Protein AF-A0A1V5Z417-F1 (afdb_monomer_lite)

Structure (mmCIF, N/CA/C/O backbone):
data_AF-A0A1V5Z417-F1
#
_entry.id   AF-A0A1V5Z417-F1
#
loop_
_atom_site.group_PDB
_atom_site.id
_atom_site.type_symbol
_atom_site.label_atom_id
_atom_site.label_alt_id
_atom_site.label_comp_id
_atom_site.label_asym_id
_atom_site.label_entity_id
_atom_site.label_seq_id
_atom_site.pdbx_PDB_ins_code
_atom_site.Cartn_x
_atom_site.Cartn_y
_atom_site.Cartn_z
_atom_site.occupancy
_atom_site.B_iso_or_equiv
_atom_site.auth_seq_id
_atom_site.auth_comp_id
_atom_site.auth_asym_id
_atom_site.auth_atom_id
_atom_site.pdbx_PDB_model_num
ATOM 1 N N . MET A 1 1 ? 5.701 29.519 20.147 1.00 44.75 1 MET A N 1
ATOM 2 C CA . MET A 1 1 ? 4.587 28.803 19.483 1.00 44.75 1 MET A CA 1
ATOM 3 C C . MET A 1 1 ? 4.536 27.394 20.056 1.00 44.75 1 MET A C 1
ATOM 5 O O . MET A 1 1 ? 5.600 26.814 20.221 1.00 44.75 1 MET A O 1
ATOM 9 N N . LYS A 1 2 ? 3.365 26.868 20.447 1.00 46.12 2 LYS A N 1
ATOM 10 C CA . LYS A 1 2 ? 3.259 25.461 20.879 1.00 46.12 2 LYS A CA 1
ATOM 11 C C . LYS A 1 2 ? 3.471 24.581 19.650 1.00 46.12 2 LYS A C 1
ATOM 13 O O . LYS A 1 2 ? 2.804 24.823 18.647 1.00 46.12 2 LYS A O 1
ATOM 18 N N . ASN A 1 3 ? 4.370 23.599 19.731 1.00 53.75 3 ASN A N 1
ATOM 19 C CA . ASN A 1 3 ? 4.447 22.560 18.709 1.00 53.75 3 ASN A CA 1
ATOM 20 C C . ASN A 1 3 ? 3.051 21.934 18.574 1.00 53.75 3 ASN A C 1
ATOM 22 O O . ASN A 1 3 ? 2.491 21.524 19.600 1.00 53.75 3 ASN A O 1
ATOM 26 N N . PRO A 1 4 ? 2.455 21.907 17.368 1.00 58.62 4 PRO A N 1
ATOM 27 C CA . PRO A 1 4 ? 1.268 21.101 17.147 1.00 58.62 4 PRO A CA 1
ATOM 28 C C . PRO A 1 4 ? 1.691 19.669 17.479 1.00 58.62 4 PRO A C 1
ATOM 30 O O . PRO A 1 4 ? 2.683 19.181 16.947 1.00 58.62 4 PRO A O 1
ATOM 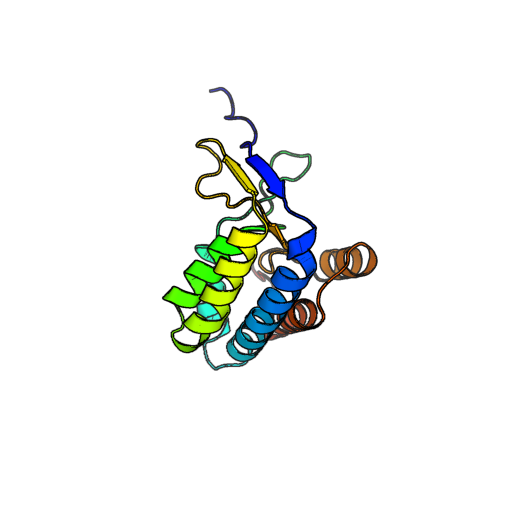33 N N . GLY A 1 5 ? 1.056 19.056 18.477 1.00 66.38 5 GLY A N 1
ATOM 34 C CA . GLY A 1 5 ? 1.419 17.707 18.914 1.00 66.38 5 GLY A CA 1
ATOM 35 C C . GLY A 1 5 ? 1.318 16.684 17.773 1.00 66.38 5 GLY A C 1
ATOM 36 O O . GLY A 1 5 ? 0.864 17.025 16.680 1.00 66.38 5 GLY A O 1
ATOM 37 N N . PRO A 1 6 ? 1.700 15.420 18.016 1.00 73.06 6 PRO A N 1
ATOM 38 C CA . PRO A 1 6 ? 1.572 14.385 16.999 1.00 73.06 6 PRO A CA 1
ATOM 39 C C . PRO A 1 6 ? 0.114 14.284 16.541 1.00 73.06 6 PRO A C 1
ATOM 41 O O . PRO A 1 6 ? -0.809 14.347 17.364 1.00 73.06 6 PRO A O 1
ATOM 44 N N . GLY A 1 7 ? -0.076 14.158 15.229 1.00 79.94 7 GLY A N 1
ATOM 45 C CA . GLY A 1 7 ? -1.398 13.980 14.649 1.00 79.94 7 GLY A CA 1
ATOM 46 C C . GLY A 1 7 ? -2.047 12.676 15.113 1.00 79.94 7 GLY A C 1
ATOM 47 O O . GLY A 1 7 ? -1.365 11.717 15.484 1.00 79.94 7 GLY A O 1
ATOM 48 N N . LYS A 1 8 ? -3.378 12.662 15.153 1.00 86.50 8 LYS A N 1
ATOM 49 C CA . LYS A 1 8 ? -4.164 11.589 15.771 1.00 86.50 8 LYS A CA 1
ATOM 50 C C . LYS A 1 8 ? -5.058 10.909 14.754 1.00 86.50 8 LYS A C 1
ATOM 52 O O . LYS A 1 8 ? -5.806 11.566 14.032 1.00 86.50 8 LYS A O 1
ATOM 57 N N . THR A 1 9 ? -5.047 9.583 14.782 1.00 91.12 9 THR A N 1
ATOM 58 C CA . THR A 1 9 ? -5.919 8.732 13.973 1.00 91.12 9 THR A CA 1
ATOM 59 C C . THR A 1 9 ? -6.498 7.607 14.833 1.00 91.12 9 THR A C 1
ATOM 61 O O . THR A 1 9 ? -5.913 7.205 15.840 1.00 91.12 9 THR A O 1
ATOM 64 N N . ILE A 1 10 ? -7.685 7.119 14.475 1.00 94.56 10 ILE A N 1
ATOM 65 C CA . ILE A 1 10 ? -8.302 5.924 15.060 1.00 94.56 10 ILE A CA 1
ATOM 66 C C . ILE A 1 10 ? -9.093 5.192 13.980 1.00 94.56 10 ILE A C 1
ATOM 68 O O . ILE A 1 10 ? -9.800 5.823 13.193 1.00 94.56 10 ILE A O 1
ATOM 72 N N . ALA A 1 11 ? -8.999 3.865 13.961 1.00 97.00 11 ALA A N 1
ATOM 73 C CA . ALA A 1 11 ? -9.778 3.030 13.062 1.00 97.00 11 ALA A CA 1
ATOM 74 C C . ALA A 1 11 ? -10.312 1.780 13.768 1.00 97.00 11 ALA A C 1
ATOM 76 O O . ALA A 1 11 ? -9.672 1.230 14.664 1.00 97.00 11 ALA A O 1
ATOM 77 N N . LEU A 1 12 ? -11.497 1.339 13.350 1.00 97.75 12 LEU A N 1
ATOM 78 C CA . LEU A 1 12 ? -12.119 0.080 13.739 1.00 97.75 12 LEU A CA 1
ATOM 79 C C . LEU A 1 12 ? -12.105 -0.857 12.535 1.00 97.75 12 LEU A C 1
ATOM 81 O O . LEU A 1 12 ? -12.655 -0.525 11.484 1.00 97.75 12 LEU A O 1
ATOM 85 N N . LEU A 1 13 ? -11.504 -2.033 12.707 1.00 98.12 13 LEU A N 1
ATOM 86 C CA . LEU A 1 13 ? -11.304 -3.003 11.634 1.00 98.12 13 LEU A CA 1
ATOM 87 C C . LEU A 1 13 ? -12.207 -4.231 11.812 1.00 98.12 13 LEU A C 1
ATOM 89 O O . LEU A 1 13 ? -12.391 -4.723 12.925 1.00 98.12 13 LEU A O 1
ATOM 93 N N . ASN A 1 14 ? -12.733 -4.752 10.704 1.00 97.50 14 ASN A N 1
ATOM 94 C CA . ASN A 1 14 ? -13.417 -6.033 10.607 1.00 97.50 14 ASN A CA 1
ATOM 95 C C . ASN A 1 14 ? -12.400 -7.142 10.274 1.00 97.50 14 ASN A C 1
ATOM 97 O O . ASN A 1 14 ? -12.049 -7.319 9.105 1.00 97.50 14 ASN A O 1
ATOM 101 N N . PRO A 1 15 ? -11.953 -7.953 11.250 1.00 96.25 15 PRO A N 1
ATOM 102 C CA . PRO A 1 15 ? -10.932 -8.971 11.001 1.00 96.25 15 PRO A CA 1
ATOM 103 C C . PRO A 1 15 ? -11.395 -10.081 10.046 1.00 96.25 15 PRO A C 1
ATOM 105 O O . PRO A 1 15 ? -10.558 -10.778 9.478 1.00 96.25 15 PRO A O 1
ATOM 108 N N . LYS A 1 16 ? -12.708 -10.246 9.819 1.00 97.94 16 LYS A N 1
ATOM 109 C CA . LYS A 1 16 ? -13.236 -11.243 8.870 1.00 97.94 16 LYS A CA 1
ATOM 110 C C . LYS A 1 16 ? -12.825 -10.954 7.423 1.00 97.94 16 LYS A C 1
ATOM 112 O O . LYS A 1 16 ? -12.736 -11.882 6.625 1.00 97.94 16 LYS A O 1
ATOM 117 N N . GLU A 1 17 ? -12.534 -9.695 7.104 1.00 97.88 17 GLU A N 1
ATOM 118 C CA . GLU A 1 17 ? -12.136 -9.259 5.762 1.00 97.88 17 GLU A CA 1
ATOM 119 C C . GLU A 1 17 ? -10.616 -9.290 5.553 1.00 97.88 17 GLU A C 1
ATOM 121 O O . GLU A 1 17 ? -10.155 -9.146 4.422 1.00 97.88 17 GLU A O 1
ATOM 126 N N . ALA A 1 18 ? -9.824 -9.562 6.601 1.00 93.06 18 ALA A N 1
ATOM 127 C CA . ALA A 1 18 ? -8.362 -9.550 6.525 1.00 93.06 18 ALA A CA 1
ATOM 128 C C . ALA A 1 18 ? -7.831 -10.480 5.423 1.00 93.06 18 ALA A C 1
ATOM 130 O O . ALA A 1 18 ? -6.999 -10.076 4.618 1.00 93.06 18 ALA A O 1
ATOM 131 N N . GLY A 1 19 ? -8.377 -11.697 5.307 1.00 95.31 19 GLY A N 1
ATOM 132 C CA . GLY A 1 19 ? -7.979 -12.635 4.254 1.00 95.31 19 GLY A CA 1
ATOM 133 C C . GLY A 1 19 ? -8.333 -12.167 2.837 1.00 95.31 19 GLY A C 1
ATOM 134 O O . GLY A 1 19 ? -7.640 -12.528 1.887 1.00 95.31 19 GLY A O 1
ATOM 135 N N . HIS A 1 20 ? -9.391 -11.366 2.675 1.00 96.75 20 HIS A N 1
ATOM 136 C CA . HIS A 1 20 ? -9.726 -10.750 1.392 1.00 96.75 20 HIS A CA 1
ATOM 137 C C . HIS A 1 20 ? -8.749 -9.613 1.070 1.00 96.75 20 HIS A C 1
ATOM 139 O O . HIS A 1 20 ? -8.129 -9.637 0.009 1.00 96.75 20 HIS A O 1
ATOM 145 N N . LEU A 1 21 ? -8.535 -8.687 2.011 1.00 97.19 21 LEU A N 1
ATOM 146 C CA . LEU A 1 21 ? -7.586 -7.581 1.868 1.00 97.19 21 LEU A CA 1
ATOM 147 C C . LEU A 1 21 ? -6.166 -8.074 1.556 1.00 97.19 21 LEU A C 1
ATOM 149 O O . LEU A 1 21 ? -5.540 -7.583 0.621 1.00 97.19 21 LEU A O 1
ATOM 153 N N . THR A 1 22 ? -5.678 -9.095 2.267 1.00 96.00 22 THR A N 1
ATOM 154 C CA . THR A 1 22 ? -4.361 -9.700 2.017 1.00 96.00 22 THR A CA 1
ATOM 155 C C . THR A 1 22 ? -4.226 -10.217 0.584 1.00 96.00 22 THR A C 1
ATOM 157 O O . THR A 1 22 ? -3.188 -10.010 -0.041 1.00 96.00 22 THR A O 1
ATOM 160 N N . LYS A 1 23 ? -5.268 -10.850 0.027 1.00 96.81 23 LYS A N 1
ATOM 161 C CA . LYS A 1 23 ? -5.250 -11.328 -1.366 1.00 96.81 23 LYS A CA 1
ATOM 162 C C . LYS A 1 23 ? -5.189 -10.176 -2.367 1.00 96.81 23 LYS A C 1
ATOM 164 O O . LYS A 1 23 ? -4.472 -10.288 -3.356 1.00 96.81 23 LYS A O 1
ATOM 169 N N . ARG A 1 24 ? -5.916 -9.083 -2.116 1.00 97.88 24 ARG A N 1
ATOM 170 C CA . ARG A 1 24 ? -5.896 -7.896 -2.987 1.00 97.88 24 ARG A CA 1
ATOM 171 C C . ARG A 1 24 ? -4.561 -7.168 -2.930 1.00 97.88 24 ARG A C 1
ATOM 173 O O . ARG A 1 24 ? -4.018 -6.827 -3.975 1.00 97.88 24 ARG A O 1
ATOM 180 N N . LEU A 1 25 ? -3.979 -7.048 -1.737 1.00 97.62 25 LEU A N 1
ATOM 181 C CA . LEU A 1 25 ? -2.616 -6.549 -1.569 1.00 97.62 25 LEU A CA 1
ATOM 182 C C . LEU A 1 25 ? -1.619 -7.403 -2.359 1.00 97.62 25 LEU A C 1
ATOM 184 O O . LEU A 1 25 ? -0.769 -6.860 -3.053 1.00 97.62 25 LEU A O 1
ATOM 188 N N . ASP A 1 26 ? -1.736 -8.730 -2.306 1.00 97.00 26 ASP A N 1
ATOM 189 C CA . ASP A 1 26 ? -0.834 -9.615 -3.043 1.00 97.00 26 ASP A CA 1
ATOM 190 C C . ASP A 1 26 ? -0.918 -9.438 -4.567 1.00 97.00 26 ASP A C 1
ATOM 192 O O . ASP A 1 26 ? 0.106 -9.544 -5.240 1.00 97.00 26 ASP A O 1
ATOM 196 N N . LEU A 1 27 ? -2.107 -9.177 -5.118 1.00 97.19 27 LEU A N 1
ATOM 197 C CA . LEU A 1 27 ? -2.281 -8.882 -6.544 1.00 97.19 27 LEU A CA 1
ATOM 198 C C . LEU A 1 27 ? -1.646 -7.537 -6.902 1.00 97.19 27 LEU A C 1
ATOM 200 O O . LEU A 1 27 ? -0.753 -7.491 -7.744 1.00 97.19 27 LEU A O 1
ATOM 204 N N . PHE A 1 28 ? -2.017 -6.478 -6.186 1.00 98.38 28 PHE A N 1
ATOM 205 C CA . PHE A 1 28 ? -1.474 -5.137 -6.393 1.00 98.38 28 PHE A CA 1
ATOM 206 C C . PHE A 1 28 ? 0.060 -5.093 -6.263 1.00 98.38 28 PHE A C 1
ATOM 208 O O . PHE A 1 28 ? 0.752 -4.481 -7.074 1.00 98.38 28 PHE A O 1
ATOM 215 N N . ALA A 1 29 ? 0.622 -5.820 -5.295 1.00 97.88 29 ALA A N 1
ATOM 216 C CA . ALA A 1 29 ? 2.064 -5.917 -5.094 1.00 97.88 29 ALA A CA 1
ATOM 217 C C . ALA A 1 29 ? 2.797 -6.606 -6.256 1.00 97.88 29 ALA A C 1
ATOM 219 O O . ALA A 1 29 ? 3.942 -6.264 -6.547 1.00 97.88 29 ALA A O 1
ATOM 220 N N . ARG A 1 30 ? 2.170 -7.579 -6.935 1.00 98.12 30 ARG A N 1
ATOM 221 C CA . ARG A 1 30 ? 2.757 -8.208 -8.134 1.00 98.12 30 ARG A CA 1
ATOM 222 C C . ARG A 1 30 ? 2.856 -7.216 -9.277 1.00 98.12 30 ARG A C 1
ATOM 224 O O . ARG A 1 30 ? 3.867 -7.220 -9.976 1.00 98.12 30 ARG A O 1
ATOM 231 N N . ASP A 1 31 ? 1.854 -6.363 -9.425 1.00 98.06 31 ASP A N 1
ATOM 232 C CA . ASP A 1 31 ? 1.856 -5.367 -10.485 1.00 98.06 31 ASP A CA 1
ATOM 233 C C . ASP A 1 31 ? 2.850 -4.236 -10.181 1.00 98.06 31 ASP A C 1
ATOM 235 O O . ASP A 1 31 ? 3.600 -3.830 -11.063 1.00 98.06 31 ASP A O 1
ATOM 239 N N . LEU A 1 32 ? 2.971 -3.806 -8.917 1.00 97.38 32 LEU A N 1
ATOM 240 C CA . LEU A 1 32 ? 4.050 -2.903 -8.489 1.00 97.38 32 LEU A CA 1
ATOM 241 C C . LEU A 1 32 ? 5.443 -3.518 -8.685 1.00 97.38 32 LEU A C 1
ATOM 243 O O . LEU A 1 32 ? 6.381 -2.832 -9.084 1.00 97.38 32 LEU A O 1
ATOM 247 N N . HIS A 1 33 ? 5.595 -4.818 -8.425 1.00 97.25 33 HIS A N 1
ATOM 248 C CA . HIS A 1 33 ? 6.832 -5.541 -8.708 1.00 97.25 33 HIS A CA 1
ATOM 249 C C . HIS A 1 33 ? 7.134 -5.598 -10.212 1.00 97.25 33 HIS A C 1
ATOM 251 O O . HIS A 1 33 ? 8.302 -5.548 -10.599 1.00 97.25 33 HIS A O 1
ATOM 257 N N . ALA A 1 34 ? 6.120 -5.743 -11.068 1.00 96.88 34 ALA A N 1
ATOM 258 C CA . ALA A 1 34 ? 6.302 -5.651 -12.513 1.00 96.88 34 ALA A CA 1
ATOM 259 C C . ALA A 1 34 ? 6.766 -4.240 -12.897 1.00 96.88 34 ALA A C 1
ATOM 261 O O . ALA A 1 34 ? 7.831 -4.118 -13.497 1.00 96.88 34 ALA A O 1
ATOM 262 N N . LEU A 1 35 ? 6.064 -3.206 -12.415 1.00 96.62 35 LEU A N 1
ATOM 263 C CA . LEU A 1 35 ? 6.400 -1.803 -12.651 1.00 96.62 35 LEU A CA 1
ATOM 264 C C . LEU A 1 35 ? 7.830 -1.468 -12.233 1.00 96.62 35 LEU A C 1
ATOM 266 O O . LEU A 1 35 ? 8.530 -0.811 -12.987 1.00 96.62 35 LEU A O 1
ATOM 270 N N . ALA A 1 36 ? 8.293 -1.931 -11.069 1.00 94.81 36 ALA A N 1
ATOM 271 C CA . ALA A 1 36 ? 9.664 -1.679 -10.612 1.00 94.81 36 ALA A CA 1
ATOM 272 C C . ALA A 1 36 ? 10.723 -2.169 -11.616 1.00 94.81 36 ALA A C 1
ATOM 274 O O . ALA A 1 36 ? 11.798 -1.586 -11.696 1.00 94.81 36 ALA A O 1
ATOM 275 N N . GLY A 1 37 ? 10.381 -3.190 -12.406 1.00 93.38 37 GLY A N 1
ATOM 276 C CA . GLY A 1 37 ? 11.215 -3.744 -13.464 1.00 93.38 37 GLY A CA 1
ATOM 277 C C . GLY A 1 37 ? 11.141 -3.081 -14.823 1.00 93.38 37 GLY A C 1
ATOM 278 O O . GLY A 1 37 ? 11.952 -3.419 -15.688 1.00 93.38 37 GLY A O 1
ATOM 279 N N . ASP A 1 38 ? 10.161 -2.210 -15.037 1.00 94.81 38 ASP A N 1
ATOM 280 C CA . ASP A 1 38 ? 9.963 -1.545 -16.314 1.00 94.81 38 ASP A CA 1
ATOM 281 C C . ASP A 1 38 ? 10.952 -0.375 -16.465 1.00 94.81 38 ASP A C 1
ATOM 283 O O . ASP A 1 38 ? 11.296 0.295 -15.483 1.00 94.81 38 ASP A O 1
ATOM 287 N N . PRO A 1 39 ? 11.391 -0.048 -17.695 1.00 93.88 39 PRO A N 1
ATOM 288 C CA . PRO A 1 39 ? 12.131 1.183 -17.950 1.00 93.88 39 PRO A CA 1
ATOM 289 C C . PRO A 1 39 ? 11.359 2.414 -17.444 1.00 93.88 39 PRO A C 1
ATOM 291 O O . PRO A 1 39 ? 10.219 2.647 -17.837 1.00 93.88 39 PRO A O 1
ATOM 294 N N . GLY A 1 40 ? 11.977 3.208 -16.563 1.00 92.19 40 GLY A N 1
ATOM 295 C CA . GLY A 1 40 ? 11.338 4.372 -15.926 1.00 92.19 40 GLY A CA 1
ATOM 296 C C . GLY A 1 40 ? 10.371 4.033 -14.780 1.00 92.19 40 GLY A C 1
ATOM 297 O O . GLY A 1 40 ? 9.834 4.936 -14.139 1.00 92.19 40 GLY A O 1
ATOM 298 N N . GLY A 1 41 ? 10.179 2.750 -14.466 1.00 95.06 41 GLY A N 1
ATOM 299 C CA . GLY A 1 41 ? 9.289 2.285 -13.408 1.00 95.06 41 GLY A CA 1
ATOM 300 C C . GLY A 1 41 ? 9.615 2.855 -12.031 1.00 95.06 41 GLY A C 1
ATOM 301 O O . GLY A 1 41 ? 8.723 3.310 -11.317 1.00 95.06 41 GLY A O 1
ATOM 302 N N . CYS A 1 42 ? 10.901 2.934 -11.686 1.00 92.81 42 CYS A N 1
ATOM 303 C CA . CYS A 1 42 ? 11.348 3.513 -10.421 1.00 92.81 42 CYS A CA 1
ATOM 304 C C . CYS A 1 42 ? 10.984 4.996 -10.268 1.00 92.81 42 CYS A C 1
ATOM 306 O O . CYS A 1 42 ? 10.558 5.408 -9.192 1.00 92.81 42 CYS A O 1
ATOM 308 N N . GLU A 1 43 ? 11.084 5.803 -11.330 1.00 93.50 43 GLU A N 1
ATOM 309 C CA . GLU A 1 43 ? 10.679 7.216 -11.288 1.00 93.50 43 GLU A CA 1
ATOM 310 C C . GLU A 1 43 ? 9.171 7.352 -11.049 1.00 93.50 43 GLU A C 1
ATOM 312 O O . GLU A 1 43 ? 8.724 8.183 -10.253 1.00 93.50 43 GLU A O 1
ATOM 317 N N . ILE A 1 44 ? 8.380 6.492 -11.696 1.00 95.44 44 ILE A N 1
ATOM 318 C CA . ILE A 1 44 ? 6.927 6.445 -11.524 1.00 95.44 44 ILE A CA 1
ATOM 319 C C . ILE A 1 44 ? 6.571 6.039 -10.091 1.00 95.44 44 ILE A C 1
ATOM 321 O O . ILE A 1 44 ? 5.757 6.717 -9.461 1.00 95.44 44 ILE A O 1
ATOM 325 N N . ILE A 1 45 ? 7.196 4.985 -9.557 1.00 94.75 45 ILE A N 1
ATOM 326 C CA . ILE A 1 45 ? 6.970 4.524 -8.182 1.00 94.75 45 ILE A CA 1
ATOM 327 C C . ILE A 1 45 ? 7.369 5.611 -7.183 1.00 94.75 45 ILE A C 1
ATOM 329 O O . ILE A 1 45 ? 6.579 5.933 -6.303 1.00 94.75 45 ILE A O 1
ATOM 333 N N . ASN A 1 46 ? 8.530 6.249 -7.344 1.00 91.81 46 ASN A N 1
ATOM 334 C CA . ASN A 1 46 ? 8.963 7.344 -6.471 1.00 91.81 46 ASN A CA 1
ATOM 335 C C . ASN A 1 46 ? 7.962 8.506 -6.471 1.00 91.81 46 ASN A C 1
ATOM 337 O O . ASN A 1 46 ? 7.653 9.065 -5.417 1.00 91.81 46 ASN A O 1
ATOM 341 N N . ARG A 1 47 ? 7.391 8.838 -7.635 1.00 93.06 47 ARG A N 1
ATOM 342 C CA . ARG A 1 47 ? 6.335 9.849 -7.742 1.00 93.06 47 ARG A CA 1
ATOM 343 C C . ARG A 1 47 ? 5.055 9.423 -7.018 1.00 93.06 47 ARG A C 1
ATOM 345 O O . ARG A 1 47 ? 4.504 10.242 -6.287 1.00 93.06 47 ARG A O 1
ATOM 352 N N . ILE A 1 48 ? 4.608 8.175 -7.177 1.00 94.75 48 ILE A N 1
ATOM 353 C CA . ILE A 1 48 ? 3.450 7.619 -6.448 1.00 94.75 48 ILE A CA 1
ATOM 354 C C . ILE A 1 48 ? 3.694 7.706 -4.935 1.00 94.75 48 ILE A C 1
ATOM 356 O O . ILE A 1 48 ? 2.885 8.268 -4.196 1.00 94.75 48 ILE A O 1
ATOM 360 N N . LEU A 1 49 ? 4.851 7.226 -4.476 1.00 91.12 49 LEU A N 1
ATOM 361 C CA . LEU A 1 49 ? 5.234 7.244 -3.066 1.00 91.12 49 LEU A CA 1
ATOM 362 C C . LEU A 1 49 ? 5.310 8.672 -2.517 1.00 91.12 49 LEU A C 1
ATOM 364 O O . LEU A 1 49 ? 4.888 8.904 -1.391 1.00 91.12 49 LEU A O 1
ATOM 368 N N . SER A 1 50 ? 5.783 9.651 -3.294 1.00 88.88 50 SER A N 1
ATOM 369 C CA . SER A 1 50 ? 5.860 11.053 -2.851 1.00 88.88 50 SER A CA 1
ATOM 370 C C . SER A 1 50 ? 4.497 11.706 -2.586 1.00 88.88 50 SER A C 1
ATOM 372 O O . SER A 1 50 ? 4.424 12.643 -1.792 1.00 88.88 50 SER A O 1
ATOM 374 N N . LYS A 1 51 ? 3.435 11.206 -3.230 1.00 90.69 51 LYS A N 1
ATOM 375 C CA . LYS A 1 51 ? 2.050 11.677 -3.078 1.00 90.69 51 LYS A CA 1
ATOM 376 C C . LYS A 1 51 ? 1.229 10.851 -2.091 1.00 90.69 51 LYS A C 1
ATOM 378 O O . LYS A 1 51 ? 0.162 11.279 -1.672 1.00 90.69 51 LYS A O 1
ATOM 383 N N . THR A 1 52 ? 1.719 9.670 -1.729 1.00 91.44 52 THR A N 1
ATOM 384 C CA . THR A 1 52 ? 1.064 8.796 -0.756 1.00 91.44 52 THR A CA 1
ATOM 385 C C . THR A 1 52 ? 1.168 9.407 0.642 1.00 91.44 52 THR A C 1
ATOM 387 O O . THR A 1 52 ? 2.213 9.941 1.008 1.00 91.44 52 THR A O 1
ATOM 390 N N . GLN A 1 53 ? 0.112 9.303 1.451 1.00 88.62 53 GLN A N 1
ATOM 391 C CA . GLN A 1 53 ? 0.153 9.704 2.857 1.00 88.62 53 GLN A CA 1
ATOM 392 C C . GLN A 1 53 ? 1.078 8.768 3.657 1.00 88.62 53 GLN A C 1
ATOM 394 O O . GLN A 1 53 ? 0.885 7.554 3.661 1.00 88.62 53 GLN A O 1
ATOM 399 N N . HIS A 1 54 ? 2.071 9.320 4.362 1.00 86.50 54 HIS A N 1
ATOM 400 C CA . HIS A 1 54 ? 3.013 8.550 5.194 1.00 86.50 54 HIS A CA 1
ATOM 401 C C . HIS A 1 54 ? 2.734 8.728 6.688 1.00 86.50 54 HIS A C 1
ATOM 403 O O . HIS A 1 54 ? 2.266 9.782 7.122 1.00 86.50 54 HIS A O 1
ATOM 409 N N . PHE A 1 55 ? 3.078 7.714 7.481 1.00 82.44 55 PHE A N 1
ATOM 410 C CA . PHE A 1 55 ? 3.000 7.725 8.939 1.00 82.44 55 PHE A CA 1
ATOM 411 C C . PHE A 1 55 ? 4.295 7.208 9.581 1.00 82.44 55 PHE A C 1
ATOM 413 O O . PHE A 1 55 ? 4.930 6.270 9.089 1.00 82.44 55 PHE A O 1
ATOM 420 N N . GLY A 1 56 ? 4.619 7.779 10.740 1.00 69.12 56 GLY A N 1
ATOM 421 C CA . GLY A 1 56 ? 5.705 7.354 11.620 1.00 69.12 56 GLY A CA 1
ATOM 422 C C . GLY A 1 56 ? 6.388 8.546 12.295 1.00 69.12 56 GLY A C 1
ATOM 423 O O . GLY A 1 56 ? 6.365 9.665 11.786 1.00 69.12 56 GLY A O 1
ATOM 424 N N . LEU A 1 57 ? 6.927 8.305 13.490 1.00 53.59 57 LEU A N 1
ATOM 425 C CA . LEU A 1 57 ? 7.686 9.251 14.311 1.00 53.59 57 LEU A CA 1
ATOM 426 C C . LEU A 1 57 ? 8.783 8.460 15.034 1.00 53.59 57 LEU A C 1
ATOM 428 O O . LEU A 1 57 ? 8.491 7.400 15.592 1.00 53.59 57 LEU A O 1
ATOM 432 N N . PHE A 1 58 ? 10.011 8.975 15.102 1.00 49.41 58 PHE A N 1
ATOM 433 C CA . PHE A 1 58 ? 10.955 8.519 16.126 1.00 49.41 58 PHE A CA 1
ATOM 434 C C . PHE A 1 58 ? 10.479 8.945 17.523 1.00 49.41 58 PHE A C 1
ATOM 436 O O . PHE A 1 58 ? 9.740 9.919 17.677 1.00 49.41 58 PHE A O 1
ATOM 443 N N . GLY A 1 59 ? 11.008 8.305 18.574 1.00 38.81 59 GLY A N 1
ATOM 444 C CA . GLY A 1 59 ? 10.875 8.773 19.965 1.00 38.81 59 GLY A CA 1
ATOM 445 C C . GLY A 1 59 ? 11.432 10.189 20.227 1.00 38.81 59 GLY A C 1
ATOM 446 O O . GLY A 1 59 ? 11.218 10.730 21.307 1.00 38.81 59 GLY A O 1
ATOM 447 N N . SER A 1 60 ? 12.114 10.796 19.246 1.00 48.97 60 SER A N 1
ATOM 448 C CA . SER A 1 60 ? 12.568 12.195 19.222 1.00 48.97 60 SER A CA 1
ATOM 449 C C . SER A 1 60 ? 11.546 13.187 18.638 1.00 48.97 60 SER A C 1
ATOM 451 O O . SER A 1 60 ? 11.751 14.392 18.755 1.00 48.97 60 SER A O 1
ATOM 453 N N . GLY A 1 61 ? 10.452 12.715 18.025 1.00 40.62 61 GLY A N 1
ATOM 454 C CA . GLY A 1 61 ? 9.425 13.558 17.397 1.00 40.62 61 GLY A CA 1
ATOM 455 C C . GLY A 1 61 ? 9.682 13.938 15.931 1.00 40.62 61 GLY A C 1
ATOM 456 O O . GLY A 1 61 ? 8.864 14.649 15.352 1.00 40.62 61 GLY A O 1
ATOM 457 N N . GLU A 1 62 ? 10.767 13.458 15.318 1.00 48.31 62 GLU A N 1
ATOM 458 C CA . GLU A 1 62 ? 11.027 13.607 13.878 1.00 48.31 62 GLU A CA 1
ATOM 459 C C . GLU A 1 62 ? 10.198 12.574 13.079 1.00 48.31 62 GLU A C 1
ATOM 461 O O . GLU A 1 62 ? 10.203 11.389 13.441 1.00 48.31 62 GLU A O 1
ATOM 466 N N . PRO A 1 63 ? 9.470 12.974 12.018 1.00 50.50 63 PRO A N 1
ATOM 467 C CA . PRO A 1 63 ? 8.676 12.054 11.210 1.00 50.50 63 PRO A CA 1
ATOM 468 C C . PRO A 1 63 ? 9.557 11.194 10.300 1.00 50.50 63 PRO A C 1
ATOM 470 O O . PRO A 1 63 ? 9.998 11.641 9.242 1.00 50.50 63 PRO A O 1
ATOM 473 N N . GLU A 1 64 ? 9.757 9.930 10.671 1.00 62.25 64 GLU A N 1
ATOM 474 C CA . GLU A 1 64 ? 10.222 8.914 9.727 1.00 62.25 64 GLU A CA 1
ATOM 475 C C . GLU A 1 64 ? 9.032 8.249 9.045 1.00 62.25 64 GLU A C 1
ATOM 477 O O . GLU A 1 64 ? 8.131 7.717 9.690 1.00 62.25 64 GLU A O 1
ATOM 482 N N . LYS A 1 65 ? 9.045 8.257 7.712 1.00 65.75 65 LYS A N 1
ATOM 483 C CA . LYS A 1 65 ? 8.023 7.664 6.841 1.00 65.75 65 LYS A CA 1
ATOM 484 C C . LYS A 1 65 ? 8.124 6.130 6.814 1.00 65.75 65 LYS A C 1
ATOM 486 O O . LYS A 1 65 ? 8.281 5.540 5.750 1.00 65.75 65 LYS A O 1
ATOM 491 N N . ALA A 1 66 ? 8.094 5.486 7.981 1.00 74.56 66 ALA A N 1
ATOM 492 C CA . ALA A 1 66 ? 8.253 4.037 8.121 1.00 74.56 66 ALA A CA 1
ATOM 493 C C . ALA A 1 66 ? 7.045 3.268 7.568 1.00 74.56 66 ALA A C 1
ATOM 495 O O . ALA A 1 66 ? 7.169 2.149 7.074 1.00 74.56 66 ALA A O 1
ATOM 496 N N . THR A 1 67 ? 5.861 3.873 7.620 1.00 87.31 67 THR A N 1
ATOM 497 C CA . THR A 1 67 ? 4.629 3.294 7.082 1.00 87.31 67 THR A CA 1
ATOM 498 C C . THR A 1 67 ? 3.893 4.305 6.218 1.00 87.31 67 THR A C 1
ATOM 500 O O . THR A 1 67 ? 4.196 5.495 6.233 1.00 87.31 67 THR A O 1
ATOM 503 N N . MET A 1 68 ? 2.932 3.835 5.438 1.00 91.06 68 MET A N 1
ATOM 504 C CA . MET A 1 68 ? 2.113 4.663 4.564 1.00 91.06 68 MET A CA 1
ATOM 505 C C . MET A 1 68 ? 0.688 4.140 4.489 1.00 91.06 68 MET A C 1
ATOM 507 O O . MET A 1 68 ? 0.439 2.961 4.732 1.00 91.06 68 MET A O 1
ATOM 511 N N . ASP A 1 69 ? -0.246 5.019 4.160 1.00 94.19 69 ASP A N 1
ATOM 512 C CA . ASP A 1 69 ? -1.649 4.687 3.972 1.00 94.19 69 ASP A CA 1
ATOM 513 C C . ASP A 1 69 ? -1.820 3.826 2.714 1.00 94.19 69 ASP A C 1
ATOM 515 O O . ASP A 1 69 ? -1.522 4.251 1.595 1.00 94.19 69 ASP A O 1
ATOM 519 N N . ILE A 1 70 ? -2.280 2.587 2.904 1.00 96.31 70 ILE A N 1
ATOM 520 C CA . ILE A 1 70 ? -2.378 1.605 1.815 1.00 96.31 70 ILE A CA 1
ATOM 521 C C . ILE A 1 70 ? -3.441 2.000 0.780 1.00 96.31 70 ILE A C 1
ATOM 523 O O . ILE A 1 70 ? -3.290 1.702 -0.404 1.00 96.31 70 ILE A O 1
ATOM 527 N N . TYR A 1 71 ? -4.495 2.697 1.215 1.00 97.88 71 TYR A N 1
ATOM 528 C CA . TYR A 1 71 ? -5.531 3.218 0.329 1.00 97.88 71 TYR A CA 1
ATOM 529 C C . TYR A 1 71 ? -4.954 4.307 -0.574 1.00 97.88 71 TYR A C 1
ATOM 531 O O . TYR A 1 71 ? -5.083 4.231 -1.793 1.00 97.88 71 TYR A O 1
ATOM 539 N N . SER A 1 72 ? -4.276 5.293 0.017 1.00 96.06 72 SER A N 1
ATOM 540 C CA . SER A 1 72 ? -3.656 6.401 -0.714 1.00 96.06 72 SER A CA 1
ATOM 541 C C . SER A 1 72 ? -2.633 5.900 -1.730 1.00 96.06 72 SER A C 1
ATOM 543 O O . SER A 1 72 ? -2.600 6.382 -2.859 1.00 96.06 72 SER A O 1
ATOM 545 N N . LEU A 1 73 ? -1.845 4.884 -1.364 1.00 96.88 73 LEU A N 1
ATOM 546 C CA . LEU A 1 73 ? -0.907 4.240 -2.280 1.00 96.88 73 LEU A CA 1
ATOM 547 C C . LEU A 1 73 ? -1.624 3.652 -3.500 1.00 96.88 73 LEU A C 1
ATOM 549 O O . LEU A 1 73 ? -1.210 3.889 -4.635 1.00 96.88 73 LEU A O 1
ATOM 553 N N . ALA A 1 74 ? -2.676 2.865 -3.260 1.00 98.12 74 ALA A N 1
ATOM 554 C CA . ALA A 1 74 ? -3.450 2.234 -4.320 1.00 98.12 74 ALA A CA 1
ATOM 555 C C . ALA A 1 74 ? -4.077 3.291 -5.237 1.00 98.12 74 ALA A C 1
ATOM 557 O O . ALA A 1 74 ? -3.945 3.212 -6.456 1.00 98.12 74 ALA A O 1
ATOM 558 N N . TYR A 1 75 ? -4.680 4.323 -4.647 1.00 98.12 75 TYR A N 1
ATOM 559 C CA . TYR A 1 75 ? -5.299 5.425 -5.373 1.00 98.12 75 TYR A CA 1
ATOM 560 C C . TYR A 1 75 ? -4.299 6.153 -6.284 1.00 98.12 75 TYR A C 1
ATOM 562 O O . TYR A 1 75 ? -4.521 6.259 -7.491 1.00 98.12 75 TYR A O 1
ATOM 570 N N . GLU A 1 76 ? -3.155 6.581 -5.746 1.00 97.81 76 GLU A N 1
ATOM 571 C CA . GLU A 1 76 ? -2.126 7.280 -6.523 1.00 97.81 76 GLU A CA 1
ATOM 572 C C . GLU A 1 76 ? -1.507 6.396 -7.615 1.00 9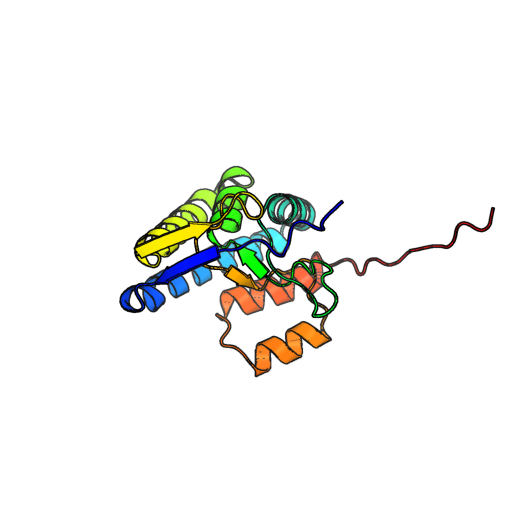7.81 76 GLU A C 1
ATOM 574 O O . GLU A 1 76 ? -1.189 6.884 -8.706 1.00 97.81 76 GLU A O 1
ATOM 579 N N . ALA A 1 77 ? -1.365 5.092 -7.363 1.00 97.56 77 ALA A N 1
ATOM 580 C CA . ALA A 1 77 ? -0.894 4.136 -8.359 1.00 97.56 77 ALA A CA 1
ATOM 581 C C . ALA A 1 77 ? -1.893 3.962 -9.511 1.00 97.56 77 ALA A C 1
ATOM 583 O O . ALA A 1 77 ? -1.492 4.041 -10.675 1.00 97.56 77 ALA A O 1
ATOM 584 N N . GLY A 1 78 ? -3.182 3.798 -9.199 1.00 97.69 78 GLY A N 1
ATOM 585 C CA . GLY A 1 78 ? -4.250 3.667 -10.192 1.00 97.69 78 GLY A CA 1
ATOM 586 C C . GLY A 1 78 ? -4.404 4.910 -11.074 1.00 97.69 78 GLY A C 1
ATOM 587 O O . GLY A 1 78 ? -4.628 4.783 -12.276 1.00 97.69 78 GLY A O 1
ATOM 588 N N . LEU A 1 79 ? -4.198 6.108 -10.513 1.00 97.25 79 LEU A N 1
ATOM 589 C CA . LEU A 1 79 ? -4.166 7.358 -11.283 1.00 97.25 79 LEU A CA 1
ATOM 590 C C . LEU A 1 79 ? -2.916 7.494 -12.162 1.00 97.25 79 LEU A C 1
ATOM 592 O O . LEU A 1 79 ? -2.973 8.081 -13.243 1.00 97.25 79 LEU A O 1
ATOM 596 N N . SER A 1 80 ? -1.771 7.008 -11.681 1.00 96.69 80 SER A N 1
ATOM 597 C CA . SER A 1 80 ? -0.477 7.227 -12.333 1.00 96.69 80 SER A CA 1
ATOM 598 C C . SER A 1 80 ? -0.171 6.222 -13.440 1.00 96.69 80 SER A C 1
ATOM 600 O O . SER A 1 80 ? 0.588 6.550 -14.354 1.00 96.69 80 SER A O 1
ATOM 602 N N . VAL A 1 81 ? -0.707 5.002 -13.348 1.00 97.00 81 VAL A N 1
ATOM 603 C CA . VAL A 1 81 ? -0.371 3.887 -14.241 1.00 97.00 81 VAL A CA 1
ATOM 604 C C . VAL A 1 81 ? -1.648 3.153 -14.657 1.00 97.00 81 VAL A C 1
ATOM 606 O O . VAL A 1 81 ? -2.202 2.398 -13.858 1.00 97.00 81 VAL A O 1
ATOM 609 N N . PRO A 1 82 ? -2.112 3.303 -15.914 1.00 94.88 82 PRO A N 1
ATOM 610 C CA . PRO A 1 82 ? -3.404 2.768 -16.343 1.00 94.88 82 PRO A CA 1
ATOM 611 C C . PRO A 1 82 ? -3.588 1.266 -16.109 1.00 94.88 82 PRO A C 1
ATOM 613 O O . PRO A 1 82 ? -4.679 0.840 -15.740 1.00 94.88 82 PRO A O 1
ATOM 616 N N . TYR A 1 83 ? -2.538 0.455 -16.276 1.00 95.88 83 TYR A N 1
ATOM 617 C CA . TYR A 1 83 ? -2.643 -0.994 -16.071 1.00 95.88 83 TYR A CA 1
ATOM 618 C C . TYR A 1 83 ? -2.738 -1.404 -14.591 1.00 95.88 83 TYR A C 1
ATOM 620 O O . TYR A 1 83 ? -3.167 -2.519 -14.316 1.00 95.88 83 TYR A O 1
ATOM 628 N N . LEU A 1 84 ? -2.382 -0.520 -13.648 1.00 97.62 84 LEU A N 1
ATOM 629 C CA . LEU A 1 84 ? -2.544 -0.753 -12.207 1.00 97.62 84 LEU A CA 1
ATOM 630 C C . LEU A 1 84 ? -3.956 -0.439 -11.706 1.00 97.62 84 LEU A C 1
ATOM 632 O O . LEU A 1 84 ? -4.288 -0.818 -10.589 1.00 97.62 84 LEU A O 1
ATOM 636 N N . SER A 1 85 ? -4.786 0.248 -12.500 1.00 97.44 85 SER A N 1
ATOM 637 C CA . SER A 1 85 ? -6.121 0.703 -12.078 1.00 97.44 85 SER A CA 1
ATOM 638 C C . SER A 1 85 ? -6.982 -0.427 -11.508 1.00 97.44 85 SER A C 1
ATOM 640 O O . SER A 1 85 ? -7.516 -0.287 -10.413 1.00 97.44 85 SER A O 1
ATOM 642 N N . GLY A 1 86 ? -7.039 -1.577 -12.184 1.00 98.06 86 GLY A N 1
ATOM 643 C CA . GLY A 1 86 ? -7.841 -2.715 -11.734 1.00 98.06 86 GLY A CA 1
ATOM 644 C C . GLY A 1 86 ? -7.409 -3.259 -10.369 1.00 98.06 86 GLY A C 1
ATOM 645 O O . GLY A 1 86 ? -8.233 -3.387 -9.468 1.00 98.06 86 GLY A O 1
ATOM 646 N N . SER A 1 87 ? -6.119 -3.550 -10.174 1.00 98.25 87 SER A N 1
ATOM 647 C CA . SER A 1 87 ? -5.636 -4.080 -8.889 1.00 98.25 87 SER A CA 1
ATOM 648 C C . SER A 1 87 ? -5.629 -3.027 -7.777 1.00 98.25 87 SER A C 1
ATOM 650 O O . SER A 1 87 ? -5.831 -3.371 -6.611 1.00 98.25 87 SER A O 1
ATOM 652 N N . ALA A 1 88 ? -5.470 -1.747 -8.124 1.00 98.44 88 ALA A N 1
ATOM 653 C CA . ALA A 1 88 ? -5.636 -0.624 -7.208 1.00 98.44 88 ALA A CA 1
ATOM 654 C C . ALA A 1 88 ? -7.083 -0.494 -6.705 1.00 98.44 88 ALA A C 1
ATOM 656 O O . ALA A 1 88 ? -7.302 -0.389 -5.498 1.00 98.44 88 ALA A O 1
ATOM 657 N N . GLU A 1 89 ? -8.071 -0.543 -7.602 1.00 98.62 89 GLU A N 1
ATOM 658 C CA . GLU A 1 89 ? -9.497 -0.490 -7.256 1.00 98.62 89 GLU A CA 1
ATOM 659 C C . GLU A 1 89 ? -9.908 -1.672 -6.372 1.00 98.62 89 GLU A C 1
ATOM 661 O O . GLU A 1 89 ? -10.590 -1.486 -5.363 1.00 98.62 89 GLU A O 1
ATOM 666 N N . GLU A 1 90 ? -9.435 -2.882 -6.683 1.00 98.44 90 GLU A N 1
ATOM 667 C CA . GLU A 1 90 ? -9.691 -4.057 -5.849 1.00 98.44 90 GLU A CA 1
ATOM 668 C C . GLU A 1 90 ? -9.054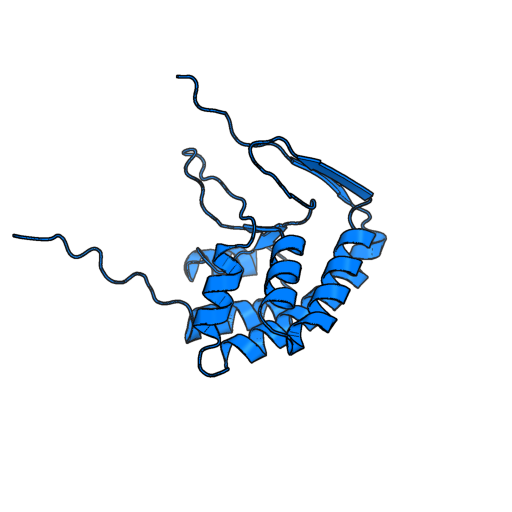 -3.942 -4.453 1.00 98.44 90 GLU A C 1
ATOM 670 O O . GLU A 1 90 ? -9.636 -4.388 -3.461 1.00 98.44 90 GLU A O 1
ATOM 675 N N . LEU A 1 91 ? -7.856 -3.355 -4.347 1.00 98.50 91 LEU A N 1
ATOM 676 C CA . LEU A 1 91 ? -7.217 -3.101 -3.055 1.00 98.50 91 LEU A CA 1
ATOM 677 C C . LEU A 1 91 ? -7.998 -2.057 -2.248 1.00 98.50 91 LEU A C 1
ATOM 679 O O . LEU A 1 91 ? -8.248 -2.274 -1.062 1.00 98.50 91 LEU A O 1
ATOM 683 N N . ILE A 1 92 ? -8.446 -0.978 -2.894 1.00 98.56 92 ILE A N 1
ATOM 684 C CA . ILE A 1 92 ? -9.325 0.038 -2.301 1.00 98.56 92 ILE A CA 1
ATOM 685 C C . ILE A 1 92 ? -10.625 -0.597 -1.784 1.00 98.56 92 ILE A C 1
ATOM 687 O O . ILE A 1 92 ? -11.013 -0.352 -0.640 1.00 98.56 92 ILE A O 1
ATOM 691 N N . GLU A 1 93 ? -11.271 -1.464 -2.570 1.00 98.31 93 GLU A N 1
ATOM 692 C CA . GLU A 1 93 ? -12.446 -2.225 -2.126 1.00 98.31 93 GLU A CA 1
ATOM 693 C C . GLU A 1 93 ? -12.117 -3.072 -0.886 1.00 98.31 93 GLU A C 1
ATOM 695 O O . GLU A 1 93 ? -12.861 -3.063 0.098 1.00 98.31 93 GLU A O 1
ATOM 700 N N . GLY A 1 94 ? -10.973 -3.762 -0.892 1.00 98.19 94 GLY A N 1
ATOM 701 C CA . GLY A 1 94 ? -10.500 -4.549 0.244 1.00 98.19 94 GLY A CA 1
ATOM 702 C C . GLY A 1 94 ? -10.324 -3.720 1.520 1.00 98.19 94 GLY A C 1
ATOM 703 O O . GLY A 1 94 ? -10.718 -4.169 2.602 1.00 98.19 94 GLY A O 1
ATOM 704 N N . VAL A 1 95 ? -9.782 -2.502 1.410 1.00 98.19 95 VAL A N 1
ATOM 705 C CA . VAL A 1 95 ? -9.665 -1.564 2.538 1.00 98.19 95 VAL A CA 1
ATOM 706 C C . VAL A 1 95 ? -11.050 -1.151 3.022 1.00 98.19 95 VAL A C 1
ATOM 708 O O . VAL A 1 95 ? -11.336 -1.296 4.208 1.00 98.19 95 VAL A O 1
ATOM 711 N N . ASN A 1 96 ? -11.936 -0.732 2.117 1.00 98.00 96 ASN A N 1
ATOM 712 C CA . ASN A 1 96 ? -13.292 -0.284 2.451 1.00 98.00 96 ASN A CA 1
ATOM 713 C C . ASN A 1 96 ? -14.132 -1.367 3.142 1.00 98.00 96 ASN A C 1
ATOM 715 O O . ASN A 1 96 ? -14.951 -1.067 4.005 1.00 98.00 96 ASN A O 1
ATOM 719 N N . ARG A 1 97 ? -13.921 -2.640 2.801 1.00 97.94 97 ARG A N 1
ATOM 720 C CA . ARG A 1 97 ? -14.565 -3.775 3.482 1.00 97.94 97 ARG A CA 1
ATOM 721 C C . ARG A 1 97 ? -13.984 -4.028 4.870 1.00 97.94 97 ARG A C 1
ATOM 723 O O . ARG A 1 97 ? -14.702 -4.428 5.787 1.00 97.94 97 ARG A O 1
ATOM 730 N N . THR A 1 98 ? -12.680 -3.819 5.021 1.00 98.38 98 THR A N 1
ATOM 731 C CA . THR A 1 98 ? -11.962 -4.074 6.273 1.00 98.38 98 THR A CA 1
ATOM 732 C C . THR A 1 98 ? -12.172 -2.954 7.285 1.00 98.38 98 THR A C 1
ATOM 734 O O . THR A 1 98 ? -12.262 -3.228 8.477 1.00 98.38 98 THR A O 1
ATOM 737 N N . VAL A 1 99 ? -12.274 -1.701 6.854 1.00 98.00 99 VAL A N 1
ATOM 738 C CA . VAL A 1 99 ? -12.388 -0.537 7.738 1.00 98.00 99 VAL A CA 1
ATOM 739 C C . VAL A 1 99 ? -13.860 -0.224 7.992 1.00 98.00 99 VAL A C 1
ATOM 741 O O . VAL A 1 99 ? -14.558 0.302 7.136 1.00 98.00 99 VAL A O 1
ATOM 744 N N . ILE A 1 100 ? -14.341 -0.525 9.200 1.00 97.50 100 ILE A N 1
ATOM 745 C CA . ILE A 1 100 ? -15.718 -0.219 9.625 1.00 97.50 100 ILE A CA 1
ATOM 746 C C . ILE A 1 100 ? -15.862 1.278 9.913 1.00 97.50 100 ILE A C 1
ATOM 748 O O . ILE A 1 100 ? -16.901 1.886 9.662 1.00 97.50 100 ILE A O 1
ATOM 752 N N . PHE A 1 101 ? -14.825 1.863 10.505 1.00 96.81 101 PHE A N 1
ATOM 753 C CA . PHE A 1 101 ? -14.799 3.259 10.910 1.00 96.81 101 PHE A CA 1
ATOM 754 C C . PHE A 1 101 ? -13.362 3.763 10.899 1.00 96.81 101 PHE A C 1
ATOM 756 O O . PHE A 1 101 ? -12.475 3.069 11.390 1.00 96.81 101 PHE A O 1
ATOM 763 N N . ALA A 1 102 ? -13.145 4.977 10.403 1.00 96.06 102 ALA A N 1
ATOM 764 C CA . ALA A 1 102 ? -11.877 5.685 10.509 1.00 96.06 102 ALA A CA 1
ATOM 765 C C . ALA A 1 102 ? -12.129 7.166 10.814 1.00 96.06 102 ALA A C 1
ATOM 767 O O . ALA A 1 102 ? -13.075 7.777 10.312 1.00 96.06 102 ALA A O 1
ATOM 768 N N . LYS A 1 103 ? -11.283 7.739 11.668 1.00 94.69 103 LYS A N 1
ATOM 769 C CA . LYS A 1 103 ? -11.242 9.165 11.995 1.00 94.69 103 LYS A CA 1
ATOM 770 C C . LYS A 1 103 ? -9.794 9.610 12.076 1.00 94.69 103 LYS A C 1
ATOM 772 O O . LYS A 1 103 ? -8.945 8.904 12.616 1.00 94.69 103 LYS A O 1
ATOM 777 N N . HIS A 1 104 ? -9.559 10.829 11.630 1.00 91.56 104 HIS A N 1
ATOM 778 C CA . HIS A 1 104 ? -8.292 11.519 11.763 1.00 91.56 104 HIS A CA 1
ATOM 779 C C . HIS A 1 104 ? -8.540 12.981 12.128 1.00 91.56 104 HIS A C 1
ATOM 781 O O . HIS A 1 104 ? -9.652 13.498 11.965 1.00 91.56 104 HIS A O 1
ATOM 787 N N . ASP A 1 105 ? -7.526 13.633 12.683 1.00 89.00 105 ASP A N 1
ATOM 788 C CA . ASP A 1 105 ? -7.532 15.081 12.847 1.00 89.00 105 ASP A CA 1
ATOM 789 C C . ASP A 1 105 ? -7.020 15.792 11.580 1.00 89.00 105 ASP A C 1
ATOM 791 O O . ASP A 1 105 ? -6.768 15.177 10.543 1.00 89.00 105 ASP A O 1
ATOM 795 N N . ALA A 1 106 ? -6.915 17.120 11.650 1.00 86.00 106 ALA A N 1
ATOM 796 C CA . ALA A 1 106 ? -6.449 17.942 10.537 1.00 86.00 106 ALA A CA 1
ATOM 797 C C . ALA A 1 106 ? -4.927 17.865 10.301 1.00 86.00 106 ALA A C 1
ATOM 799 O O . ALA A 1 106 ? -4.453 18.384 9.296 1.00 86.00 106 ALA A O 1
ATOM 800 N N . ILE A 1 107 ? -4.157 17.270 11.222 1.00 82.62 107 ILE A N 1
ATOM 801 C CA . ILE A 1 107 ? -2.698 17.130 11.098 1.00 82.62 107 ILE A CA 1
ATOM 802 C C . ILE A 1 107 ? -2.362 15.936 10.197 1.00 82.62 107 ILE A C 1
ATOM 804 O O . ILE A 1 107 ? -1.342 15.957 9.511 1.00 82.62 107 ILE A O 1
ATOM 808 N N . VAL A 1 108 ? -3.226 14.917 10.173 1.00 82.56 108 VAL A N 1
ATOM 809 C CA . VAL A 1 108 ? -3.068 13.711 9.348 1.00 82.56 108 VAL A CA 1
ATOM 810 C C . VAL A 1 108 ? -4.298 13.536 8.450 1.00 82.56 108 VAL A C 1
ATOM 812 O O . VAL A 1 108 ? -5.124 12.659 8.710 1.00 82.56 108 VAL A O 1
ATOM 815 N N . PRO A 1 109 ? -4.493 14.409 7.443 1.00 82.81 109 PRO A N 1
ATOM 816 C CA . PRO A 1 109 ? -5.633 14.288 6.544 1.00 82.81 109 PRO A CA 1
ATOM 817 C C . PRO A 1 109 ? -5.597 12.950 5.798 1.00 82.81 109 PRO A C 1
ATOM 819 O O . PRO A 1 109 ? -4.539 12.337 5.651 1.00 82.81 109 PRO A O 1
ATOM 822 N N . ASP A 1 110 ? -6.769 12.510 5.346 1.00 83.25 110 ASP A N 1
ATOM 823 C CA . ASP A 1 110 ? -6.927 11.376 4.433 1.00 83.25 110 ASP A CA 1
ATOM 824 C C . ASP A 1 110 ? -6.286 10.068 4.941 1.00 83.25 110 ASP A C 1
ATOM 826 O O . ASP A 1 110 ? -5.760 9.261 4.178 1.00 83.25 110 ASP A O 1
ATOM 830 N N . ALA A 1 111 ? -6.323 9.840 6.259 1.00 91.00 111 ALA A N 1
ATOM 831 C CA . ALA A 1 111 ? -5.924 8.564 6.845 1.00 91.00 111 ALA A CA 1
ATOM 832 C C . ALA A 1 111 ? -7.095 7.569 6.802 1.00 91.00 111 ALA A C 1
ATOM 834 O O . ALA A 1 111 ? -8.090 7.731 7.517 1.00 91.00 111 ALA A O 1
ATOM 835 N N . HIS A 1 112 ? -6.948 6.497 6.022 1.00 95.94 112 HIS A N 1
ATOM 836 C CA . HIS A 1 112 ? -8.013 5.524 5.751 1.00 95.94 112 HIS A CA 1
ATOM 837 C C . HIS A 1 112 ? -7.999 4.329 6.711 1.00 95.94 112 HIS A C 1
ATOM 839 O O . HIS A 1 112 ? -8.763 3.383 6.552 1.00 95.94 112 HIS A O 1
ATOM 845 N N . GLY A 1 113 ? -7.159 4.370 7.747 1.00 94.31 113 GLY A N 1
ATOM 846 C CA . GLY A 1 113 ? -7.219 3.450 8.883 1.00 94.31 113 GLY A CA 1
ATOM 847 C C . GLY A 1 113 ? -6.358 2.192 8.776 1.00 94.31 113 GLY A C 1
ATOM 848 O O . GLY A 1 113 ? -6.235 1.481 9.772 1.00 94.31 113 GLY A O 1
ATOM 849 N N . ILE A 1 114 ? -5.724 1.929 7.628 1.00 95.19 114 ILE A N 1
ATOM 850 C CA . ILE A 1 114 ? -4.767 0.825 7.466 1.00 95.19 114 ILE A CA 1
ATOM 851 C C . ILE A 1 114 ? -3.466 1.361 6.877 1.00 95.19 114 ILE A C 1
ATOM 853 O O . ILE A 1 114 ? -3.437 1.912 5.777 1.00 95.19 114 ILE A O 1
ATOM 857 N N . ALA A 1 115 ? -2.378 1.152 7.613 1.00 92.50 115 ALA A N 1
ATOM 858 C CA . ALA A 1 115 ? -1.034 1.467 7.167 1.00 92.50 115 ALA A CA 1
ATOM 859 C C . ALA A 1 115 ? -0.290 0.197 6.736 1.00 92.50 115 ALA A C 1
ATOM 861 O O . ALA A 1 115 ? -0.508 -0.886 7.283 1.00 92.50 115 ALA A O 1
ATOM 862 N N . ILE A 1 116 ? 0.617 0.347 5.778 1.00 91.88 116 ILE A N 1
ATOM 863 C CA . ILE A 1 116 ? 1.541 -0.687 5.317 1.00 91.88 116 ILE A CA 1
ATOM 864 C C . ILE A 1 116 ? 2.980 -0.178 5.423 1.00 91.88 116 ILE A C 1
ATOM 866 O O . ILE A 1 116 ? 3.220 1.028 5.387 1.00 91.88 116 ILE A O 1
ATOM 870 N N . LEU A 1 117 ? 3.942 -1.089 5.563 1.00 88.81 117 LEU A N 1
ATOM 871 C CA . LEU A 1 117 ? 5.368 -0.765 5.537 1.00 88.81 117 LEU A CA 1
ATOM 872 C C . LEU A 1 117 ? 5.727 0.005 4.250 1.00 88.81 117 LEU A C 1
ATOM 874 O O . LEU A 1 117 ? 5.446 -0.471 3.152 1.00 88.81 117 LEU A O 1
ATOM 878 N N . SER A 1 118 ? 6.346 1.178 4.392 1.00 86.62 118 SER A N 1
ATOM 879 C CA . SER A 1 118 ? 6.697 2.068 3.277 1.00 86.62 118 SER A CA 1
ATOM 880 C C . SER A 1 118 ? 8.105 1.783 2.760 1.00 86.62 118 SER A C 1
ATOM 882 O O . SER A 1 118 ? 9.015 1.756 3.577 1.00 86.62 118 SER A O 1
ATOM 884 N N . PRO A 1 119 ? 8.340 1.650 1.441 1.00 81.81 119 PRO A N 1
ATOM 885 C CA . PRO A 1 119 ? 9.673 1.406 0.882 1.00 81.81 119 PRO A CA 1
ATOM 886 C C . PRO A 1 119 ? 10.625 2.618 0.911 1.00 81.81 119 PRO A C 1
ATOM 888 O O . PRO A 1 119 ? 11.807 2.462 0.622 1.00 81.81 119 PRO A O 1
ATOM 891 N N . VAL A 1 120 ? 10.142 3.824 1.235 1.00 73.69 120 VAL A N 1
ATOM 892 C CA . VAL A 1 120 ? 10.908 5.083 1.093 1.00 73.69 120 VAL A CA 1
ATOM 893 C C . VAL A 1 120 ? 12.077 5.194 2.079 1.00 73.69 120 VAL A C 1
ATOM 895 O O . VAL A 1 120 ? 13.095 5.784 1.738 1.00 73.69 120 VAL A O 1
ATOM 898 N N . MET A 1 121 ? 11.945 4.639 3.287 1.00 65.31 121 MET A N 1
ATOM 899 C CA . MET A 1 121 ? 12.927 4.788 4.377 1.00 65.31 121 MET A CA 1
ATOM 900 C C . MET A 1 121 ? 13.377 3.438 4.954 1.00 65.31 121 MET A C 1
ATOM 902 O O . MET A 1 121 ? 13.820 3.352 6.097 1.00 65.31 121 MET A O 1
ATOM 906 N N . ILE A 1 122 ? 13.248 2.358 4.181 1.00 69.19 122 ILE A N 1
ATOM 907 C CA . ILE A 1 122 ? 13.708 1.040 4.617 1.00 69.19 122 ILE A CA 1
ATOM 908 C C . ILE A 1 122 ? 15.213 0.951 4.378 1.00 69.19 122 ILE A C 1
ATOM 910 O O . ILE A 1 122 ? 15.662 0.800 3.244 1.00 69.19 122 ILE A O 1
ATOM 914 N N . SER A 1 123 ? 15.998 0.996 5.453 1.00 71.19 123 SER A N 1
ATOM 915 C CA . SER A 1 123 ? 17.363 0.471 5.398 1.00 71.19 123 SER A CA 1
ATOM 916 C C . SER A 1 123 ? 17.320 -1.064 5.343 1.00 71.19 123 SER A C 1
ATOM 918 O O . SER A 1 123 ? 16.410 -1.660 5.931 1.00 71.19 123 SER A O 1
ATOM 920 N N . PRO A 1 124 ? 18.302 -1.736 4.711 1.00 73.50 124 PRO A N 1
ATOM 921 C CA . PRO A 1 124 ? 18.370 -3.200 4.705 1.00 73.50 124 PRO A CA 1
ATOM 922 C C . PRO A 1 124 ? 18.292 -3.809 6.113 1.00 73.50 124 PRO A C 1
ATOM 924 O O . PRO A 1 124 ? 17.580 -4.785 6.324 1.00 73.50 124 PRO A O 1
ATOM 927 N N . VAL A 1 125 ? 18.931 -3.166 7.098 1.00 76.62 125 VAL A N 1
ATOM 928 C CA . VAL A 1 125 ? 18.920 -3.595 8.506 1.00 76.62 125 VAL A CA 1
ATOM 929 C C . VAL A 1 125 ? 17.516 -3.519 9.114 1.00 76.62 125 VAL A C 1
ATOM 931 O O . VAL A 1 125 ? 17.067 -4.464 9.761 1.00 76.62 125 VAL A O 1
ATOM 934 N N . PHE A 1 126 ? 16.793 -2.414 8.898 1.00 78.00 126 PHE A N 1
ATOM 935 C CA . PHE A 1 126 ? 15.410 -2.297 9.369 1.00 78.00 126 PHE A CA 1
ATOM 936 C C . PHE A 1 126 ? 14.492 -3.304 8.667 1.00 78.00 126 PHE A C 1
ATOM 938 O O . PHE A 1 126 ? 13.601 -3.871 9.300 1.00 78.00 126 PHE A O 1
ATOM 945 N N . TYR A 1 127 ? 14.731 -3.559 7.378 1.00 80.81 127 TYR A N 1
ATOM 946 C CA . TYR A 1 127 ? 13.964 -4.541 6.623 1.00 80.81 127 TYR A CA 1
ATOM 947 C C . TYR A 1 127 ? 14.111 -5.949 7.184 1.00 80.81 127 TYR A C 1
ATOM 949 O O . TYR A 1 127 ? 13.109 -6.622 7.410 1.00 80.81 127 TYR A O 1
ATOM 957 N N . GLU A 1 128 ? 15.349 -6.388 7.417 1.00 81.81 128 GLU A N 1
ATOM 958 C CA . GLU A 1 128 ? 15.647 -7.705 7.979 1.00 81.81 128 GLU A CA 1
ATOM 959 C C . GLU A 1 128 ? 14.961 -7.881 9.336 1.00 81.81 128 GLU A C 1
ATOM 961 O O . GLU A 1 128 ? 14.217 -8.843 9.524 1.00 81.81 128 GLU A O 1
ATOM 966 N N . TYR A 1 129 ? 15.084 -6.890 10.223 1.00 80.75 129 TYR A N 1
ATOM 967 C CA . TYR A 1 129 ? 14.388 -6.892 11.510 1.00 80.75 129 TYR A CA 1
ATOM 968 C C . TYR A 1 129 ? 12.859 -6.998 11.364 1.00 80.75 129 TYR A C 1
ATOM 970 O O . TYR A 1 129 ? 12.208 -7.781 12.064 1.00 80.75 129 TYR A O 1
ATOM 978 N N . TYR A 1 130 ? 12.265 -6.223 10.451 1.00 79.81 130 TYR A N 1
ATOM 979 C CA . TYR A 1 130 ? 10.819 -6.238 10.230 1.00 79.81 130 TYR A CA 1
ATOM 980 C C . TYR A 1 130 ? 10.341 -7.588 9.678 1.00 79.81 130 TYR A C 1
ATOM 982 O O . TYR A 1 130 ? 9.313 -8.096 10.125 1.00 79.81 130 TYR A O 1
ATOM 990 N N . ARG A 1 131 ? 11.097 -8.207 8.759 1.00 82.44 131 ARG A N 1
ATOM 991 C CA . ARG A 1 131 ? 10.794 -9.545 8.216 1.00 82.44 131 ARG A CA 1
ATOM 992 C C . ARG A 1 131 ? 10.797 -10.635 9.279 1.00 82.44 131 ARG A C 1
ATOM 994 O O . ARG A 1 131 ? 9.997 -11.559 9.185 1.00 82.44 131 ARG A O 1
ATOM 1001 N N . GLU A 1 132 ? 11.676 -10.539 10.271 1.00 83.06 132 GLU A N 1
ATOM 1002 C CA . GLU A 1 132 ? 11.718 -11.491 11.386 1.00 83.06 132 GLU A CA 1
ATOM 1003 C C . GLU A 1 132 ? 10.580 -11.270 12.393 1.00 83.06 132 GLU A C 1
ATOM 1005 O O . GLU A 1 132 ? 10.129 -12.213 13.042 1.00 83.06 132 GLU A O 1
ATOM 1010 N N . SER A 1 133 ? 10.101 -10.029 12.512 1.00 79.69 133 SER A N 1
ATOM 1011 C CA . SER A 1 133 ? 9.180 -9.609 13.577 1.00 79.69 133 SER A CA 1
ATOM 1012 C C . SER A 1 133 ? 7.7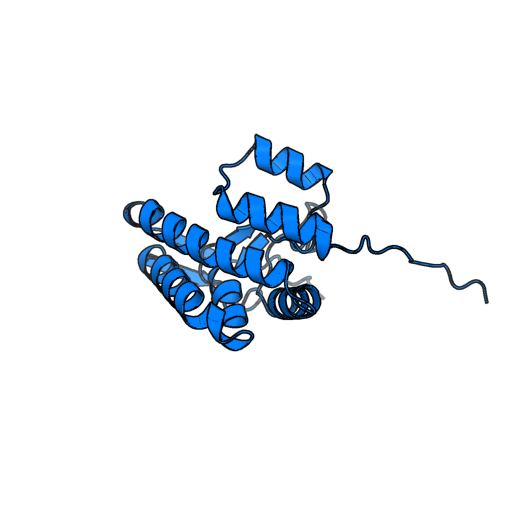10 -9.521 13.151 1.00 79.69 133 SER A C 1
ATOM 1014 O O . SER A 1 133 ? 6.828 -9.475 14.011 1.00 79.69 133 SER A O 1
ATOM 1016 N N . ALA A 1 134 ? 7.417 -9.473 11.849 1.00 81.12 134 ALA A N 1
ATOM 1017 C CA . ALA A 1 134 ? 6.072 -9.260 11.321 1.00 81.12 134 ALA A CA 1
ATOM 1018 C C . ALA A 1 134 ? 5.732 -10.216 10.171 1.00 81.12 134 ALA A C 1
ATOM 1020 O O . ALA A 1 134 ? 6.587 -10.654 9.405 1.00 81.12 134 ALA A O 1
ATOM 1021 N N . PHE A 1 135 ? 4.439 -10.510 10.013 1.00 84.44 135 PHE A N 1
ATOM 1022 C CA . PHE A 1 135 ? 3.957 -11.224 8.835 1.00 84.44 135 PHE A CA 1
ATOM 1023 C C . PHE A 1 135 ? 3.967 -10.296 7.615 1.00 84.44 135 PHE A C 1
ATOM 1025 O O . PHE A 1 135 ? 3.326 -9.244 7.629 1.00 84.44 135 PHE A O 1
ATOM 1032 N N . ILE A 1 136 ? 4.634 -10.719 6.541 1.00 87.88 136 ILE A N 1
ATOM 1033 C CA . ILE A 1 136 ? 4.662 -10.018 5.254 1.00 87.88 136 ILE A CA 1
ATOM 1034 C C . ILE A 1 136 ? 4.121 -10.948 4.177 1.00 87.88 136 ILE A C 1
ATOM 1036 O O . ILE A 1 136 ? 4.490 -12.123 4.111 1.00 87.88 136 ILE A O 1
ATOM 1040 N N . THR A 1 137 ? 3.249 -10.433 3.311 1.00 90.12 137 THR A N 1
ATOM 1041 C CA . THR A 1 137 ? 2.751 -11.235 2.192 1.00 90.12 137 THR A CA 1
ATOM 1042 C C . THR A 1 137 ? 3.888 -11.512 1.200 1.00 90.12 137 THR A C 1
ATOM 1044 O O . THR A 1 137 ? 4.717 -10.628 0.955 1.00 90.12 137 THR A O 1
ATOM 1047 N N . PRO A 1 138 ? 3.946 -12.701 0.570 1.00 93.00 138 PRO A N 1
ATOM 1048 C CA . PRO A 1 138 ? 5.044 -13.036 -0.333 1.00 93.00 138 PRO A CA 1
ATOM 1049 C C . PRO A 1 138 ? 5.203 -12.056 -1.499 1.00 93.00 138 PRO A C 1
ATOM 1051 O O . PRO A 1 138 ? 6.312 -11.860 -1.989 1.00 93.00 138 PRO A O 1
ATOM 1054 N N . SER A 1 139 ? 4.110 -11.469 -1.997 1.00 96.31 139 SER A N 1
ATOM 1055 C CA . SER A 1 139 ? 4.195 -10.538 -3.127 1.00 96.31 139 SER A CA 1
ATOM 1056 C C . SER A 1 139 ? 4.648 -9.148 -2.691 1.00 96.31 139 SER A C 1
ATOM 1058 O O . SER A 1 139 ? 5.410 -8.526 -3.427 1.00 96.31 139 SER A O 1
ATOM 1060 N N . TRP A 1 140 ? 4.260 -8.697 -1.492 1.00 95.25 140 TRP A N 1
ATOM 1061 C CA . TRP A 1 140 ? 4.771 -7.449 -0.924 1.00 95.25 140 TRP A CA 1
ATOM 1062 C C . TRP A 1 140 ? 6.268 -7.552 -0.623 1.00 95.25 140 TRP A C 1
ATOM 1064 O O . TRP A 1 140 ? 7.027 -6.676 -1.020 1.00 95.25 140 TRP A O 1
ATOM 1074 N N . ASP A 1 141 ? 6.715 -8.669 -0.039 1.00 93.56 141 ASP A N 1
ATOM 1075 C CA . ASP A 1 141 ? 8.138 -8.940 0.217 1.00 93.56 141 ASP A CA 1
ATOM 1076 C C . ASP A 1 141 ? 8.972 -8.901 -1.075 1.00 93.56 141 ASP A C 1
ATOM 1078 O O . ASP A 1 141 ? 10.019 -8.251 -1.144 1.00 93.56 141 ASP A O 1
ATOM 1082 N N . ARG A 1 142 ? 8.477 -9.538 -2.147 1.00 94.88 142 ARG A N 1
ATOM 1083 C CA . ARG A 1 142 ? 9.137 -9.489 -3.460 1.00 94.88 142 ARG A CA 1
ATOM 1084 C C . ARG A 1 142 ? 9.176 -8.078 -4.034 1.00 94.88 142 ARG A C 1
ATOM 1086 O O . ARG A 1 142 ? 10.215 -7.687 -4.561 1.00 94.88 142 ARG A O 1
ATOM 1093 N N . PHE A 1 143 ? 8.080 -7.325 -3.942 1.00 95.19 143 PHE A N 1
ATOM 1094 C CA . PHE A 1 143 ? 8.048 -5.931 -4.383 1.00 95.19 143 PHE A CA 1
ATOM 1095 C C . PHE A 1 143 ? 9.085 -5.087 -3.636 1.00 95.19 143 PHE A C 1
ATOM 1097 O O . PHE A 1 143 ? 9.910 -4.455 -4.287 1.00 95.19 143 PHE A O 1
ATOM 1104 N N . LEU A 1 144 ? 9.100 -5.127 -2.300 1.00 92.12 144 LEU A N 1
ATOM 1105 C CA . LEU A 1 144 ? 10.052 -4.367 -1.488 1.00 92.12 144 LEU A CA 1
ATOM 1106 C C . LEU A 1 144 ? 11.499 -4.750 -1.807 1.00 92.12 144 LEU A C 1
ATOM 1108 O O . LEU A 1 144 ? 12.332 -3.875 -2.025 1.00 92.12 144 LEU A O 1
ATOM 1112 N N . THR A 1 145 ? 11.785 -6.050 -1.921 1.00 91.81 145 THR A N 1
ATOM 1113 C CA . THR A 1 145 ? 13.111 -6.556 -2.308 1.00 91.81 145 THR A CA 1
ATOM 1114 C C . THR A 1 145 ? 13.544 -6.017 -3.670 1.00 91.81 145 THR A C 1
ATOM 1116 O O . THR A 1 145 ? 14.675 -5.558 -3.829 1.00 91.81 145 THR A O 1
ATOM 1119 N N . ARG A 1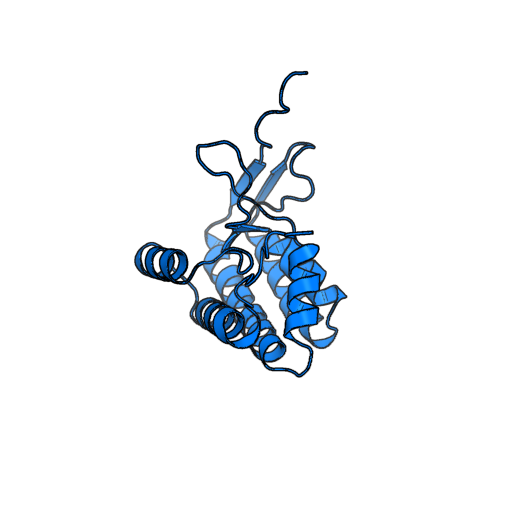 146 ? 12.648 -6.044 -4.664 1.00 92.50 146 ARG A N 1
ATOM 1120 C CA . ARG A 1 146 ? 12.943 -5.526 -6.002 1.00 92.50 146 ARG A CA 1
ATOM 1121 C C . ARG A 1 146 ? 13.123 -4.013 -5.998 1.00 92.50 146 ARG A C 1
ATOM 1123 O O . ARG A 1 146 ? 14.092 -3.531 -6.569 1.00 92.50 146 ARG A O 1
ATOM 1130 N N . TYR A 1 147 ? 12.243 -3.280 -5.322 1.00 90.75 147 TYR A N 1
ATOM 1131 C CA . TYR A 1 147 ? 12.348 -1.832 -5.182 1.00 90.75 147 TYR A CA 1
ATOM 1132 C C . TYR A 1 147 ? 13.680 -1.434 -4.535 1.00 90.75 147 TYR A C 1
ATOM 1134 O O . TYR A 1 147 ? 14.369 -0.567 -5.059 1.00 90.75 147 TYR A O 1
ATOM 1142 N N . MET A 1 148 ? 14.101 -2.103 -3.457 1.00 87.94 148 MET A N 1
ATOM 1143 C CA . MET A 1 148 ? 15.399 -1.831 -2.826 1.00 87.94 148 MET A CA 1
ATOM 1144 C C . MET A 1 148 ? 16.592 -2.152 -3.732 1.00 87.94 148 MET A C 1
ATOM 1146 O O . MET A 1 148 ? 17.644 -1.536 -3.618 1.00 87.94 148 MET A O 1
ATOM 1150 N N . LYS A 1 149 ? 16.446 -3.115 -4.641 1.00 88.94 149 LYS A N 1
ATOM 1151 C CA . LYS A 1 149 ? 17.504 -3.479 -5.585 1.00 88.94 149 LYS A CA 1
ATOM 1152 C C . LYS A 1 149 ? 17.587 -2.531 -6.784 1.00 88.94 149 LYS A C 1
ATOM 1154 O O . LYS A 1 149 ? 18.681 -2.261 -7.265 1.00 88.94 149 LYS A O 1
ATOM 1159 N N . GLU A 1 150 ? 16.442 -2.111 -7.315 1.00 88.31 150 GLU A N 1
ATOM 1160 C CA . GLU A 1 150 ? 16.351 -1.442 -8.621 1.00 88.31 150 GLU A CA 1
ATOM 1161 C C . GLU A 1 150 ? 16.069 0.063 -8.502 1.00 88.31 150 GLU A C 1
ATOM 1163 O O . GLU A 1 150 ? 16.527 0.836 -9.340 1.00 88.31 150 GLU A O 1
ATOM 1168 N N . CYS A 1 151 ? 15.353 0.487 -7.457 1.00 85.38 151 CYS A N 1
ATOM 1169 C CA . CYS A 1 151 ? 14.832 1.849 -7.311 1.00 85.38 151 CYS A CA 1
ATOM 1170 C C . CYS A 1 151 ? 15.416 2.617 -6.125 1.00 85.38 151 CYS A C 1
ATOM 1172 O O . CYS A 1 151 ? 15.458 3.849 -6.156 1.00 85.38 151 CYS A O 1
ATOM 1174 N N . TYR A 1 152 ? 15.853 1.912 -5.083 1.00 72.62 152 TYR A N 1
ATOM 1175 C CA . TYR A 1 152 ? 16.519 2.522 -3.945 1.00 72.62 152 TYR A CA 1
ATOM 1176 C C . TYR A 1 152 ? 17.931 2.925 -4.355 1.00 72.62 152 TYR A C 1
ATOM 1178 O O . TYR A 1 152 ? 18.865 2.127 -4.385 1.00 72.62 152 TYR A O 1
ATOM 1186 N N . GLN A 1 153 ? 18.077 4.197 -4.699 1.00 63.59 153 GLN A N 1
ATOM 1187 C CA . GLN A 1 153 ? 19.375 4.838 -4.660 1.00 63.59 153 GLN A CA 1
ATOM 1188 C C . GLN A 1 153 ? 19.637 5.118 -3.185 1.00 63.59 153 GLN A C 1
ATOM 1190 O O . GLN A 1 153 ? 18.890 5.883 -2.572 1.00 63.59 153 GLN A O 1
ATOM 1195 N N . GLU A 1 154 ? 20.676 4.506 -2.602 1.00 50.53 154 GLU A N 1
ATOM 1196 C CA . GLU A 1 154 ? 21.278 5.101 -1.410 1.00 50.53 154 GLU A CA 1
ATOM 1197 C C . GLU A 1 154 ? 21.435 6.583 -1.732 1.00 50.53 154 GLU A C 1
ATOM 1199 O O . GLU A 1 154 ? 21.990 6.932 -2.776 1.00 50.53 154 GLU A O 1
ATOM 1204 N N . SER A 1 155 ? 20.888 7.459 -0.898 1.00 43.47 155 SER A N 1
ATOM 1205 C CA . SER A 1 155 ? 21.155 8.887 -0.973 1.00 43.47 155 SER A CA 1
ATOM 1206 C C . SER A 1 155 ? 22.645 9.115 -0.691 1.00 43.47 155 SER A C 1
ATOM 1208 O O . SER A 1 155 ? 23.042 9.516 0.400 1.00 43.47 155 SER A O 1
ATOM 1210 N N . GLY A 1 156 ? 23.484 8.798 -1.673 1.00 39.28 156 GLY A N 1
ATOM 1211 C CA . GLY A 1 156 ? 24.908 9.042 -1.721 1.00 39.28 156 GLY A CA 1
ATOM 1212 C C . GLY A 1 156 ? 25.127 10.441 -2.266 1.00 39.28 156 GLY A C 1
ATOM 1213 O O . GLY A 1 156 ? 25.143 10.629 -3.479 1.00 39.28 156 GLY A O 1
ATOM 1214 N N . ASN A 1 157 ? 25.242 11.399 -1.339 1.00 29.48 157 ASN A N 1
ATOM 1215 C CA . ASN A 1 157 ? 26.007 12.657 -1.397 1.00 29.48 157 ASN A CA 1
ATOM 1216 C C . ASN A 1 157 ? 25.252 13.829 -0.753 1.00 29.48 157 ASN A C 1
ATOM 1218 O O . ASN A 1 157 ? 24.702 14.695 -1.428 1.00 29.48 157 ASN A O 1
ATOM 1222 N N . LEU A 1 158 ? 25.373 13.946 0.571 1.00 32.78 158 LEU A N 1
ATOM 1223 C CA . LEU A 1 158 ? 25.724 15.244 1.143 1.00 32.78 158 LEU A CA 1
ATOM 1224 C C . LEU A 1 158 ? 27.231 15.429 0.924 1.00 32.78 158 LEU A C 1
ATOM 1226 O O . LEU A 1 158 ? 28.042 15.094 1.783 1.00 32.78 158 LEU A O 1
ATOM 1230 N N . THR A 1 159 ? 27.630 15.922 -0.248 1.00 28.45 159 THR A N 1
ATOM 1231 C CA . THR A 1 159 ? 28.939 16.574 -0.365 1.00 28.45 159 THR A CA 1
ATOM 1232 C C . THR A 1 159 ? 28.888 17.848 0.477 1.00 28.45 159 THR A C 1
ATOM 1234 O O . THR A 1 159 ? 28.014 18.680 0.218 1.00 28.45 159 THR A O 1
ATOM 1237 N N . PRO A 1 160 ? 29.789 18.059 1.453 1.00 35.22 160 PRO A N 1
ATOM 1238 C CA . PRO A 1 160 ? 29.968 19.390 1.997 1.00 35.22 160 PRO A CA 1
ATOM 1239 C C . PRO A 1 160 ? 30.497 20.256 0.855 1.00 35.22 160 PRO A C 1
ATOM 1241 O O . PRO A 1 160 ? 31.523 19.949 0.247 1.00 35.22 160 PRO A O 1
ATOM 1244 N N . SER A 1 161 ? 29.772 21.319 0.525 1.00 31.80 161 SER A N 1
ATOM 1245 C CA . SER A 1 161 ? 30.290 22.377 -0.327 1.00 31.80 161 SER A CA 1
ATOM 1246 C C . SER A 1 161 ? 31.451 23.043 0.410 1.00 31.80 161 SER A C 1
ATOM 1248 O O . SER A 1 161 ? 31.245 23.944 1.220 1.00 31.80 161 SER A O 1
ATOM 1250 N N . SER A 1 162 ? 32.673 22.577 0.172 1.00 40.03 162 SER A N 1
ATOM 1251 C CA . SER A 1 162 ? 33.862 23.403 0.347 1.00 40.03 162 SER A CA 1
ATOM 1252 C C . SER A 1 162 ? 33.970 24.316 -0.869 1.00 40.03 162 SER A C 1
ATOM 1254 O O . SER A 1 162 ? 34.412 23.891 -1.937 1.00 40.03 162 SER A O 1
ATOM 1256 N N . GLY A 1 163 ? 33.514 25.551 -0.675 1.00 36.09 163 GLY A N 1
ATOM 1257 C CA . GLY A 1 163 ? 33.715 26.717 -1.528 1.00 36.09 163 GLY A CA 1
ATOM 1258 C C . GLY A 1 163 ? 33.676 27.960 -0.659 1.00 36.09 163 GLY A C 1
ATOM 1259 O O . GLY A 1 163 ? 32.659 28.112 0.052 1.00 36.09 163 GLY A O 1
#

pLDDT: mean 84.51, std 18.24, range [28.45, 98.62]

Secondary structure (DSSP, 8-state):
-PPP----EEEEE-GGGHHHHHHHHHHHHHHHHHHHTSTTHHHHHHHHHHHS-EE---TTS-----EEEHHHHHHHHHHH-GGGHHHHHHHHHHHHHHEEEEEE-SSSTT--S-EEE-GGG--HHHHHHHHHHS---HHHHHHHHHHHHHT------------

Foldseek 3Di:
DDDPPDWDKDFDWDVVLVVQLLVLCLVLLLVLLVLLPDVCSLVLLVVLLVQFQFADADPVGHGDRQKTQLLSSLVSCVVSPVVSVVSSVSNNVSLVN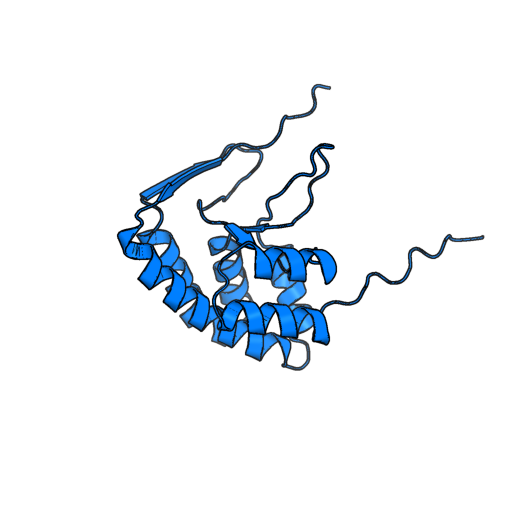TTPDMDIDPVRPPRSHDIDGRLPRDDPVNVVVCVVVDDDRPSNNSSSVSCCVRNDDPPPDPPPPPD

Sequence (163 aa):
MKNPGPGKTIALLNPKEAGHLTKRLDLFARDLHALAGDPGGCEIINRILSKTQHFGLFGSGEPEKATMDIYSLAYEAGLSVPYLSGSAEELIEGVNRTVIFAKHDAIVPDAHGIAILSPVMISPVFYEYYRESAFITPSWDRFLTRYMKECYQESGNLTPSSG

Radius of gyration: 16.65 Å; chains: 1; bounding box: 50×42×39 Å